Protein AF-A0A162MRD8-F1 (afdb_monomer)

Secondary structure (DSSP, 8-state):
--HHHHHHHHHS-S-EEEETTEEEETTEE-TT--HHHHHHHHHHSS--EEEETTEEEEE--EETTEE--S-B--SSSHHHHHHTT---

InterPro domains:
  IPR033463 Single cache domain 3 [PF17202] (30-83)

Structure (mmCIF, N/CA/C/O backbone):
data_AF-A0A162MRD8-F1
#
_entry.id   AF-A0A162MRD8-F1
#
loop_
_atom_site.group_PDB
_atom_site.id
_atom_site.type_symbol
_atom_site.label_atom_id
_atom_site.label_alt_id
_atom_site.label_comp_id
_atom_site.label_asym_id
_atom_site.label_entity_id
_atom_site.label_seq_id
_atom_site.pdbx_PDB_ins_code
_atom_site.Cartn_x
_atom_site.Cartn_y
_atom_site.Cartn_z
_atom_site.occupancy
_atom_site.B_iso_or_equiv
_atom_site.auth_seq_id
_atom_site.auth_comp_id
_atom_site.auth_asym_id
_atom_site.auth_atom_id
_atom_site.pdbx_PDB_model_num
ATOM 1 N N . MET A 1 1 ? -4.584 18.099 -4.426 1.00 54.41 1 MET A N 1
ATOM 2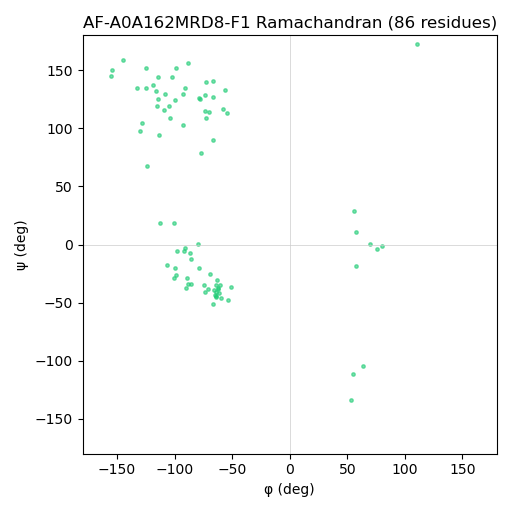 C CA . MET A 1 1 ? -3.629 17.000 -4.169 1.00 54.41 1 MET A CA 1
ATOM 3 C C . MET A 1 1 ? -4.214 16.120 -3.07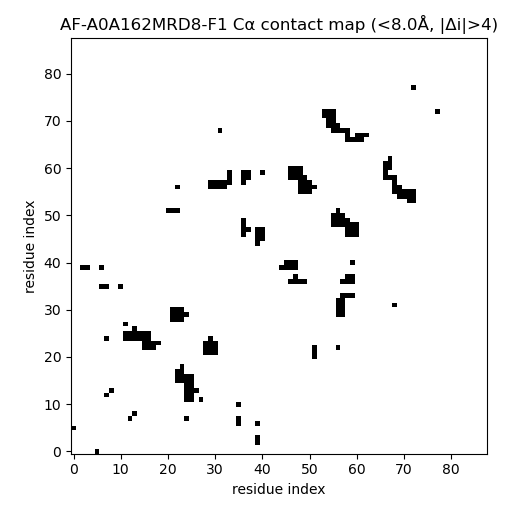5 1.00 54.41 1 MET A C 1
ATOM 5 O O . MET A 1 1 ? -4.941 16.640 -2.240 1.00 54.41 1 MET A O 1
ATOM 9 N N . SER A 1 2 ? -4.011 14.803 -3.135 1.00 78.94 2 SER A N 1
ATOM 10 C CA . SER A 1 2 ? -4.530 13.869 -2.124 1.00 78.94 2 SER A CA 1
ATOM 11 C C . SER A 1 2 ? -3.489 13.670 -1.022 1.00 78.94 2 SER A C 1
ATOM 13 O O . SER A 1 2 ? -2.328 13.417 -1.340 1.00 78.94 2 SER A O 1
ATOM 15 N N . LEU A 1 3 ? -3.910 13.715 0.248 1.00 81.00 3 LEU A N 1
ATOM 16 C CA . LEU A 1 3 ? -3.059 13.462 1.422 1.00 81.00 3 LEU A CA 1
ATOM 17 C C . LEU A 1 3 ? -2.281 12.141 1.306 1.00 81.00 3 LEU A C 1
ATOM 19 O O . LEU A 1 3 ? -1.130 12.053 1.723 1.00 81.00 3 LEU A O 1
ATOM 23 N N . ALA A 1 4 ? -2.898 11.116 0.714 1.00 81.50 4 ALA A N 1
ATOM 24 C CA . ALA A 1 4 ? -2.254 9.824 0.513 1.00 81.50 4 ALA A CA 1
ATOM 25 C C . ALA A 1 4 ? -1.020 9.924 -0.398 1.00 81.50 4 ALA A C 1
ATOM 27 O O . ALA A 1 4 ? -0.014 9.272 -0.131 1.00 81.50 4 ALA A O 1
ATOM 28 N N . ASN A 1 5 ? -1.080 10.757 -1.443 1.00 84.06 5 ASN A N 1
ATOM 29 C CA . ASN A 1 5 ? 0.049 10.939 -2.349 1.00 84.06 5 ASN A CA 1
ATOM 30 C C . ASN A 1 5 ? 1.164 11.767 -1.699 1.00 84.06 5 ASN A C 1
ATOM 32 O O . ASN A 1 5 ? 2.321 11.391 -1.803 1.00 84.06 5 ASN A O 1
ATOM 36 N N . GLU A 1 6 ? 0.823 12.826 -0.958 1.00 87.75 6 GLU A N 1
ATOM 37 C CA . GLU A 1 6 ? 1.817 13.623 -0.222 1.00 87.75 6 GLU A CA 1
ATOM 38 C C . GLU A 1 6 ? 2.562 12.791 0.830 1.00 87.75 6 GLU A C 1
ATOM 40 O O . GLU A 1 6 ? 3.781 12.885 0.952 1.00 87.75 6 GLU A O 1
ATOM 45 N N . LEU A 1 7 ? 1.848 11.935 1.567 1.00 87.19 7 LEU A N 1
ATOM 46 C CA . LEU A 1 7 ? 2.472 11.023 2.527 1.00 87.19 7 LEU A CA 1
ATOM 47 C C . LEU A 1 7 ? 3.354 9.984 1.838 1.00 87.19 7 LEU A C 1
ATOM 49 O O . LEU A 1 7 ? 4.432 9.679 2.342 1.00 87.19 7 LEU A O 1
ATOM 53 N N . ALA A 1 8 ? 2.926 9.462 0.688 1.00 87.38 8 ALA A N 1
ATOM 54 C CA . ALA A 1 8 ? 3.744 8.541 -0.084 1.00 87.38 8 ALA A CA 1
ATOM 55 C C . ALA A 1 8 ? 5.024 9.208 -0.595 1.00 87.38 8 ALA A C 1
ATOM 57 O O . ALA A 1 8 ? 6.091 8.631 -0.437 1.00 87.38 8 ALA A O 1
ATOM 58 N N . ASP A 1 9 ? 4.931 10.424 -1.134 1.00 90.00 9 ASP A N 1
ATOM 59 C CA . ASP A 1 9 ? 6.084 11.198 -1.604 1.00 90.00 9 ASP A CA 1
ATOM 60 C C . ASP A 1 9 ? 7.034 11.560 -0.449 1.00 90.00 9 ASP A C 1
ATOM 62 O O . ASP A 1 9 ? 8.253 11.565 -0.617 1.00 90.00 9 ASP A O 1
ATOM 66 N N . ASN A 1 10 ? 6.493 11.827 0.745 1.00 89.56 10 ASN A N 1
ATOM 67 C CA . ASN A 1 10 ? 7.288 12.116 1.937 1.00 89.56 10 ASN A CA 1
ATOM 68 C C . ASN A 1 10 ? 8.016 10.878 2.487 1.00 89.56 10 ASN A C 1
ATOM 70 O O . ASN A 1 10 ? 9.148 10.989 2.952 1.00 89.56 10 ASN A O 1
ATOM 74 N N . MET A 1 11 ? 7.368 9.711 2.458 1.00 86.88 11 MET A N 1
ATOM 75 C CA . MET A 1 11 ? 7.915 8.466 3.006 1.00 86.88 11 MET A CA 1
ATOM 76 C C . MET A 1 11 ? 8.815 7.715 2.022 1.00 86.88 11 MET A C 1
ATOM 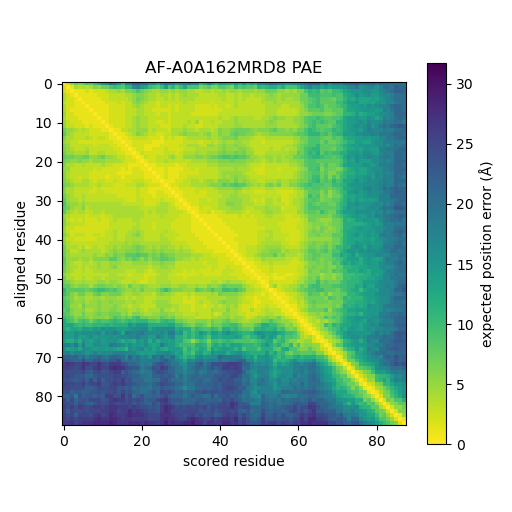78 O O . MET A 1 11 ? 9.768 7.062 2.445 1.00 86.88 11 MET A O 1
ATOM 82 N N . TYR A 1 12 ? 8.504 7.786 0.730 1.00 87.69 12 TYR A N 1
ATOM 83 C CA . TYR A 1 12 ? 9.159 7.027 -0.327 1.00 87.69 12 TYR A CA 1
ATOM 84 C C . TYR A 1 12 ? 9.560 7.978 -1.461 1.00 87.69 12 TYR A C 1
ATOM 86 O O . TYR A 1 12 ? 8.732 8.315 -2.313 1.00 87.69 12 TYR A O 1
ATOM 94 N N . PRO A 1 13 ? 10.825 8.430 -1.488 1.00 86.38 13 PRO A N 1
ATOM 95 C CA . PRO A 1 13 ? 11.311 9.268 -2.571 1.00 86.38 13 PRO A CA 1
ATOM 96 C C . PRO A 1 13 ? 11.343 8.489 -3.891 1.00 86.38 13 PRO A C 1
ATOM 98 O O . PRO A 1 13 ? 11.734 7.322 -3.934 1.00 86.38 13 PRO A O 1
ATOM 101 N N . GLY A 1 14 ? 10.976 9.168 -4.976 1.00 89.06 14 GLY A N 1
ATOM 102 C CA . GLY A 1 14 ? 10.912 8.608 -6.327 1.00 89.06 14 GLY A CA 1
ATOM 103 C C . GLY A 1 14 ? 9.481 8.473 -6.833 1.00 89.06 14 GLY A C 1
ATOM 104 O O . GLY A 1 14 ? 8.526 8.713 -6.102 1.00 89.06 14 GLY A O 1
ATOM 105 N N . ASP A 1 15 ? 9.317 8.120 -8.104 1.00 90.12 15 ASP A N 1
ATOM 106 C CA . ASP A 1 15 ? 8.003 8.049 -8.747 1.00 90.12 15 ASP A CA 1
ATOM 107 C C . ASP A 1 15 ? 7.339 6.683 -8.589 1.00 90.12 15 ASP A C 1
ATOM 109 O O . ASP A 1 15 ? 7.993 5.657 -8.374 1.00 90.12 15 ASP A O 1
ATOM 113 N N . TRP A 1 16 ? 6.009 6.677 -8.685 1.00 87.88 16 TRP A N 1
ATOM 114 C CA . TRP A 1 16 ? 5.242 5.440 -8.741 1.00 87.88 16 TRP A CA 1
ATOM 115 C C . TRP A 1 16 ? 5.558 4.711 -10.042 1.00 87.88 16 TRP A C 1
ATOM 117 O O . TRP A 1 16 ? 5.422 5.280 -11.124 1.00 87.88 16 TRP A O 1
ATOM 127 N N . HIS A 1 17 ? 5.938 3.444 -9.946 1.00 89.94 17 HIS A N 1
ATOM 128 C CA . HIS A 1 17 ? 6.111 2.591 -11.109 1.00 89.94 17 HIS A CA 1
ATOM 129 C C . HIS A 1 17 ? 5.695 1.158 -10.800 1.00 89.94 17 HIS A C 1
ATOM 131 O O . HIS A 1 17 ? 5.619 0.731 -9.647 1.00 89.94 17 HIS A O 1
ATOM 137 N N . ILE A 1 18 ? 5.393 0.417 -11.857 1.00 88.88 18 ILE A N 1
ATOM 138 C CA . ILE A 1 18 ? 4.955 -0.969 -11.766 1.00 88.88 18 ILE A CA 1
ATOM 139 C C . ILE A 1 18 ? 6.037 -1.825 -12.407 1.00 88.88 18 ILE A C 1
ATOM 141 O O . ILE A 1 18 ? 6.407 -1.603 -13.558 1.00 88.88 18 ILE A O 1
ATOM 145 N N . ASP A 1 19 ? 6.530 -2.800 -11.653 1.00 87.31 19 ASP A N 1
ATOM 146 C CA . ASP A 1 19 ? 7.499 -3.788 -12.111 1.00 87.31 19 ASP A CA 1
ATOM 147 C C . ASP A 1 19 ? 6.820 -5.164 -12.125 1.00 87.31 19 ASP A C 1
ATOM 149 O O . ASP A 1 19 ? 6.664 -5.830 -11.096 1.00 87.31 19 ASP A O 1
ATOM 153 N N . GLY A 1 20 ? 6.283 -5.534 -13.290 1.00 86.75 20 GLY A N 1
ATOM 154 C CA . GLY A 1 20 ? 5.437 -6.715 -13.450 1.00 86.75 20 GLY A CA 1
ATOM 155 C C . GLY A 1 20 ? 4.143 -6.606 -12.639 1.00 86.75 20 GLY A C 1
ATOM 156 O O . GLY A 1 20 ? 3.226 -5.891 -13.026 1.00 86.75 20 GLY A O 1
ATOM 157 N N . ASN A 1 21 ? 4.071 -7.327 -11.515 1.00 84.19 21 ASN A N 1
ATOM 158 C CA . ASN A 1 21 ? 2.911 -7.340 -10.611 1.00 84.19 21 ASN A CA 1
ATOM 159 C C . ASN A 1 21 ? 3.213 -6.699 -9.241 1.00 84.19 21 ASN A C 1
ATOM 161 O O . ASN A 1 21 ? 2.535 -6.968 -8.244 1.00 84.19 21 ASN A O 1
ATOM 165 N N . ILE A 1 22 ? 4.282 -5.902 -9.183 1.00 85.81 22 ILE A N 1
ATOM 166 C CA . ILE A 1 22 ? 4.779 -5.249 -7.977 1.00 85.81 22 ILE A CA 1
ATOM 167 C C . ILE A 1 22 ? 4.644 -3.739 -8.158 1.00 85.81 22 ILE A C 1
ATOM 169 O O . ILE A 1 22 ? 5.253 -3.154 -9.052 1.00 85.81 22 ILE A O 1
ATOM 173 N N . LEU A 1 23 ? 3.857 -3.109 -7.290 1.00 87.38 23 LEU A N 1
ATOM 174 C CA . LEU A 1 23 ? 3.787 -1.663 -7.166 1.00 87.38 23 LEU A CA 1
ATOM 175 C C . LEU A 1 23 ? 5.005 -1.178 -6.383 1.00 87.38 23 LEU A C 1
ATOM 177 O O . LEU A 1 23 ? 5.260 -1.630 -5.260 1.00 87.38 23 LEU A O 1
ATOM 181 N N . LYS A 1 24 ? 5.738 -0.242 -6.977 1.00 89.31 24 LYS A N 1
ATOM 182 C CA . LYS A 1 24 ? 6.903 0.398 -6.382 1.00 89.31 24 LYS A CA 1
ATOM 183 C C . LYS A 1 24 ? 6.751 1.915 -6.372 1.00 89.31 24 LYS A C 1
ATOM 185 O O . LYS A 1 24 ? 6.072 2.496 -7.220 1.00 89.31 24 LYS A O 1
ATOM 190 N N . LYS A 1 25 ? 7.393 2.553 -5.400 1.00 87.88 25 LYS A N 1
ATOM 191 C CA . LYS A 1 25 ? 7.519 4.008 -5.287 1.00 87.88 25 LYS A CA 1
ATOM 192 C C . LYS A 1 25 ? 8.997 4.332 -5.115 1.00 87.88 25 LYS A C 1
ATOM 194 O O . LYS A 1 25 ? 9.570 4.037 -4.068 1.00 87.88 25 LYS A O 1
ATOM 199 N N . GLY A 1 26 ? 9.626 4.831 -6.179 1.00 89.81 26 GLY A N 1
ATOM 200 C CA . GLY A 1 26 ? 11.084 4.779 -6.299 1.00 89.81 26 GLY A CA 1
ATOM 201 C C . GLY A 1 26 ? 11.573 3.343 -6.110 1.00 89.81 26 GLY A C 1
ATOM 202 O O . GLY A 1 26 ? 10.960 2.407 -6.613 1.00 89.81 26 GLY A O 1
ATOM 203 N N . ASP A 1 27 ? 12.607 3.138 -5.305 1.00 87.88 27 ASP A N 1
ATOM 204 C CA . ASP A 1 27 ? 13.160 1.798 -5.063 1.00 87.88 27 ASP A CA 1
ATOM 205 C C . ASP A 1 27 ? 12.365 0.961 -4.040 1.00 87.88 27 ASP A C 1
ATOM 207 O O . ASP A 1 27 ? 12.721 -0.184 -3.748 1.00 87.88 27 ASP A O 1
ATOM 211 N N . PHE A 1 28 ? 11.274 1.501 -3.484 1.00 86.81 28 PHE A N 1
ATOM 212 C CA . PHE A 1 28 ? 10.513 0.853 -2.418 1.00 86.81 28 PHE A CA 1
ATOM 213 C C . PHE A 1 28 ? 9.365 0.013 -2.959 1.00 86.81 28 PHE A C 1
ATOM 215 O O . PHE A 1 28 ? 8.522 0.496 -3.711 1.00 86.81 28 PHE A O 1
ATOM 222 N N . VAL A 1 29 ? 9.281 -1.237 -2.504 1.00 88.75 29 VAL A N 1
ATOM 223 C CA . VAL A 1 29 ? 8.141 -2.118 -2.770 1.00 88.75 29 VAL A CA 1
ATOM 224 C C . VAL A 1 29 ? 6.982 -1.758 -1.843 1.00 88.75 29 VAL A C 1
ATOM 226 O O . VAL A 1 29 ? 7.129 -1.709 -0.619 1.00 88.75 29 VAL A O 1
ATOM 229 N N . ILE A 1 30 ? 5.821 -1.508 -2.446 1.00 87.25 30 ILE A N 1
ATOM 230 C CA . ILE A 1 30 ? 4.591 -1.121 -1.747 1.00 87.25 30 ILE A CA 1
ATOM 231 C C . ILE A 1 30 ? 3.649 -2.313 -1.562 1.00 87.25 30 ILE A C 1
ATOM 233 O O . ILE A 1 30 ? 2.812 -2.307 -0.661 1.00 87.25 30 ILE A O 1
ATOM 237 N N . ASN A 1 31 ? 3.807 -3.370 -2.361 1.00 83.81 31 ASN A N 1
ATOM 238 C CA . ASN A 1 31 ? 3.087 -4.620 -2.137 1.00 83.81 31 ASN A CA 1
ATOM 239 C C . ASN A 1 31 ? 3.346 -5.167 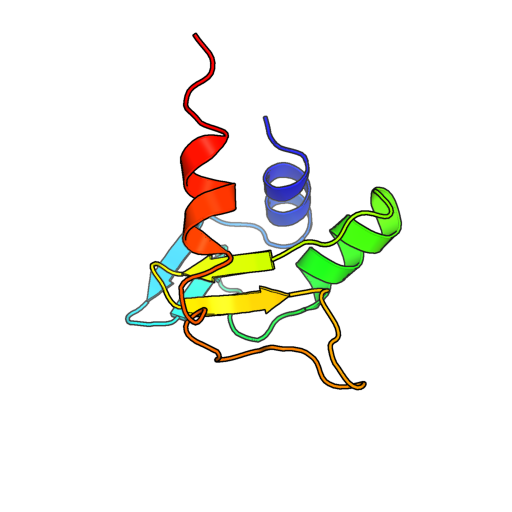-0.730 1.00 83.81 31 ASN A C 1
ATOM 241 O O . ASN A 1 31 ? 4.488 -5.211 -0.280 1.00 83.81 31 ASN A O 1
ATOM 245 N N . ASP A 1 32 ? 2.266 -5.555 -0.050 1.00 79.50 32 ASP A N 1
ATOM 246 C CA . ASP A 1 32 ? 2.230 -6.034 1.335 1.00 79.50 32 ASP A CA 1
ATOM 247 C C . ASP A 1 32 ? 2.810 -5.040 2.365 1.00 79.50 32 ASP A C 1
ATOM 249 O O . ASP A 1 32 ? 2.969 -5.361 3.548 1.00 79.50 32 ASP A O 1
ATOM 253 N N . ASN A 1 33 ? 3.076 -3.797 1.946 1.00 81.50 33 ASN A N 1
ATOM 254 C CA . ASN A 1 33 ? 3.617 -2.748 2.792 1.00 81.50 33 ASN A CA 1
ATOM 255 C C . ASN A 1 33 ? 2.491 -1.917 3.407 1.00 81.50 33 ASN A C 1
ATOM 257 O O . ASN A 1 33 ? 1.886 -1.040 2.789 1.00 81.50 33 ASN A O 1
ATOM 261 N N . HIS A 1 34 ? 2.236 -2.189 4.677 1.00 81.94 34 HIS A N 1
ATOM 262 C CA . HIS A 1 34 ? 1.149 -1.587 5.433 1.00 81.94 34 HIS A CA 1
ATOM 263 C C . HIS A 1 34 ? 1.498 -0.255 6.090 1.00 81.94 34 HIS A C 1
ATOM 265 O O . HIS A 1 34 ? 0.607 0.407 6.615 1.00 81.94 34 HIS A O 1
ATOM 271 N N . ILE A 1 35 ? 2.764 0.165 6.044 1.00 85.31 35 ILE A N 1
ATOM 272 C CA . ILE A 1 35 ? 3.239 1.334 6.790 1.00 85.31 35 ILE A CA 1
ATOM 273 C C . ILE A 1 35 ? 2.548 2.609 6.293 1.00 85.31 35 ILE A C 1
ATOM 275 O O . ILE A 1 35 ? 2.085 3.411 7.101 1.00 85.31 35 ILE A O 1
ATOM 279 N N . LEU A 1 36 ? 2.435 2.790 4.975 1.00 85.56 36 LEU A N 1
ATOM 280 C CA . LEU A 1 36 ? 1.777 3.960 4.389 1.00 85.56 36 LEU A CA 1
ATOM 281 C C . LEU A 1 36 ? 0.264 3.998 4.679 1.00 85.56 36 LEU A C 1
ATOM 283 O O . LEU A 1 36 ? -0.192 5.012 5.212 1.00 85.56 36 LEU A O 1
ATOM 287 N N . PRO A 1 37 ? -0.516 2.928 4.416 1.00 85.44 37 PRO A N 1
ATOM 288 C CA . PRO A 1 37 ? -1.914 2.870 4.835 1.00 85.44 37 PRO A CA 1
ATOM 289 C C . PRO A 1 37 ? -2.092 3.136 6.335 1.00 85.44 37 PRO A C 1
ATOM 291 O O . PRO A 1 37 ? -2.916 3.969 6.713 1.00 85.44 37 PRO A O 1
ATOM 294 N N . ASP A 1 38 ? -1.302 2.484 7.195 1.00 84.88 38 ASP A N 1
ATOM 295 C CA . ASP A 1 38 ? -1.398 2.634 8.652 1.00 84.88 38 ASP A CA 1
ATOM 296 C C . ASP A 1 38 ? -1.094 4.070 9.085 1.00 84.88 38 ASP A C 1
ATOM 298 O O . ASP A 1 38 ? -1.755 4.610 9.975 1.00 84.88 38 ASP A O 1
ATOM 302 N N . ARG A 1 39 ? -0.133 4.728 8.426 1.00 86.44 39 ARG A N 1
ATOM 303 C CA . ARG A 1 39 ? 0.180 6.135 8.675 1.00 86.44 39 ARG A CA 1
ATOM 304 C C . ARG A 1 39 ? -0.983 7.041 8.290 1.00 86.44 39 ARG A C 1
ATOM 306 O O . ARG A 1 39 ? -1.328 7.928 9.068 1.00 86.44 39 ARG A O 1
ATOM 313 N N . ILE A 1 40 ? -1.619 6.793 7.145 1.00 85.50 40 ILE A N 1
ATOM 314 C CA . ILE A 1 40 ? -2.818 7.522 6.714 1.00 85.50 40 ILE A CA 1
ATOM 315 C C . ILE A 1 40 ? -3.941 7.338 7.740 1.00 85.50 40 ILE A C 1
ATOM 317 O O . ILE A 1 40 ? -4.538 8.328 8.165 1.00 85.50 40 ILE A O 1
ATOM 321 N N . LYS A 1 41 ? -4.188 6.110 8.211 1.00 85.31 41 LYS A N 1
ATOM 322 C CA . LYS A 1 41 ? -5.195 5.834 9.247 1.00 85.31 41 LYS A CA 1
ATOM 323 C C . LYS A 1 41 ? -4.866 6.493 10.577 1.00 85.31 41 LYS A C 1
ATOM 325 O O . LYS A 1 41 ? -5.748 7.066 11.204 1.00 85.31 41 LYS A O 1
ATOM 330 N N . SER A 1 42 ? -3.604 6.485 10.993 1.00 85.75 42 SER A N 1
ATOM 331 C CA . SER A 1 42 ? -3.176 7.161 12.220 1.00 85.75 42 SER A CA 1
ATOM 332 C C . SER A 1 42 ? -3.374 8.677 12.158 1.00 85.75 42 SER A C 1
ATOM 334 O O . SER A 1 42 ? -3.575 9.292 13.201 1.00 85.75 42 SER A O 1
ATOM 336 N N . LEU A 1 43 ? -3.280 9.282 10.971 1.00 84.38 43 LEU A N 1
ATOM 337 C CA . LEU A 1 43 ? -3.421 10.729 10.789 1.00 84.38 43 LEU A CA 1
ATOM 338 C C . LEU A 1 43 ? -4.871 11.160 10.561 1.00 84.38 43 LEU A C 1
ATOM 340 O O . LEU A 1 43 ? -5.260 12.243 10.983 1.00 84.38 43 LEU A O 1
ATOM 344 N N . THR A 1 44 ? -5.665 10.328 9.888 1.00 82.75 44 THR A N 1
ATOM 345 C CA . THR A 1 44 ? -7.030 10.679 9.463 1.00 82.75 44 THR A CA 1
ATOM 346 C C . THR A 1 44 ? -8.124 9.989 10.271 1.00 82.75 44 THR A C 1
ATOM 348 O O . THR A 1 44 ? -9.277 10.401 10.208 1.00 82.75 44 THR A O 1
ATOM 351 N N . GLY A 1 45 ? -7.794 8.914 10.989 1.00 81.81 45 GLY A N 1
ATOM 352 C CA . GLY A 1 45 ? -8.763 7.998 11.592 1.00 81.81 45 GLY A CA 1
ATOM 353 C C . GLY A 1 45 ? -9.534 7.144 10.578 1.00 81.81 45 GLY A C 1
ATOM 354 O O . GLY A 1 45 ? -10.378 6.352 10.986 1.00 81.81 45 GLY A O 1
ATOM 355 N N . MET A 1 46 ? -9.266 7.288 9.275 1.00 79.31 46 MET A N 1
ATOM 356 C CA . MET A 1 46 ? -9.984 6.590 8.207 1.00 79.31 46 MET A CA 1
ATOM 357 C C . MET A 1 46 ? -9.224 5.360 7.726 1.00 79.31 46 MET A C 1
ATOM 359 O O . MET A 1 46 ? -7.994 5.318 7.746 1.00 79.31 46 MET A O 1
ATOM 363 N N . ASP A 1 47 ? -9.961 4.369 7.238 1.00 81.44 47 ASP A N 1
ATOM 364 C CA . ASP A 1 47 ? -9.347 3.221 6.590 1.00 81.44 47 ASP A CA 1
ATOM 365 C C . ASP A 1 47 ? -8.789 3.569 5.207 1.00 81.44 47 ASP A C 1
ATOM 367 O O . ASP A 1 47 ? -9.403 4.290 4.420 1.00 81.44 47 ASP A O 1
ATOM 371 N N . CYS A 1 48 ? -7.614 3.022 4.903 1.00 82.25 48 CYS A N 1
ATOM 372 C CA . CYS A 1 48 ? -6.907 3.218 3.649 1.00 82.25 48 CYS A CA 1
ATOM 373 C C . CYS A 1 48 ? -6.608 1.866 2.999 1.00 82.25 48 CYS A C 1
ATOM 375 O O . CYS A 1 48 ? -6.151 0.931 3.657 1.00 82.25 48 CYS A O 1
ATOM 377 N N . SER A 1 49 ? -6.856 1.766 1.694 1.00 81.88 49 SER A N 1
ATOM 378 C CA . SER A 1 49 ? -6.512 0.600 0.880 1.00 81.88 49 SER A CA 1
ATOM 379 C C . SER A 1 49 ? -5.830 1.052 -0.405 1.00 81.88 49 SER A C 1
ATOM 381 O O . SER A 1 49 ? -6.293 1.980 -1.063 1.00 81.88 49 SER A O 1
ATOM 383 N N . ILE A 1 50 ? -4.737 0.383 -0.754 1.00 83.44 50 ILE A N 1
ATOM 384 C CA . ILE A 1 50 ? -3.963 0.600 -1.971 1.00 83.44 50 ILE A CA 1
ATOM 385 C C . ILE A 1 50 ? -4.205 -0.597 -2.883 1.00 83.44 50 ILE A C 1
ATOM 387 O O . ILE A 1 50 ? -4.070 -1.753 -2.468 1.00 83.44 50 ILE A O 1
ATOM 391 N N . PHE A 1 51 ? -4.554 -0.306 -4.130 1.00 82.50 51 PHE A N 1
ATOM 392 C CA . PHE A 1 51 ? -4.825 -1.300 -5.157 1.00 82.50 51 PHE A CA 1
ATOM 393 C C . PHE A 1 51 ? -3.840 -1.128 -6.309 1.00 82.50 51 PHE A C 1
ATOM 395 O O . PHE A 1 51 ? -3.565 -0.011 -6.743 1.00 82.50 51 PHE A O 1
ATOM 402 N N . LEU A 1 52 ? -3.325 -2.248 -6.803 1.00 82.25 52 LEU A N 1
ATOM 403 C CA . LEU A 1 52 ? -2.652 -2.342 -8.086 1.00 82.25 52 LEU A CA 1
ATOM 404 C C . LEU A 1 52 ? -3.634 -3.015 -9.042 1.00 82.25 52 LEU A C 1
ATOM 406 O O . LEU A 1 52 ? -3.908 -4.204 -8.900 1.00 82.25 52 LEU A O 1
ATOM 410 N N . MET A 1 53 ? -4.173 -2.245 -9.989 1.00 79.12 53 MET A N 1
ATOM 411 C CA . MET A 1 53 ? -5.264 -2.689 -10.863 1.00 79.12 53 MET A CA 1
ATOM 412 C C . MET A 1 53 ? -6.474 -3.181 -10.043 1.00 79.12 53 MET A C 1
ATOM 414 O O . MET A 1 53 ? -7.124 -2.384 -9.372 1.00 79.12 53 MET A O 1
ATOM 418 N N . ASP A 1 54 ? -6.764 -4.478 -10.077 1.00 75.31 54 ASP A N 1
ATOM 419 C CA . ASP A 1 54 ? -7.850 -5.161 -9.370 1.00 75.31 54 ASP A CA 1
ATOM 420 C C . ASP A 1 54 ? -7.395 -5.836 -8.062 1.00 75.31 54 ASP A C 1
ATOM 422 O O . ASP A 1 54 ? -8.214 -6.345 -7.290 1.00 75.31 54 ASP A O 1
ATOM 426 N N . LYS A 1 55 ? -6.088 -5.836 -7.783 1.00 75.44 55 LYS A N 1
ATOM 427 C CA . LYS A 1 55 ? -5.509 -6.509 -6.625 1.00 75.44 55 LYS A CA 1
ATOM 428 C C . LYS A 1 55 ? -5.233 -5.522 -5.502 1.00 75.44 55 LYS A C 1
ATOM 430 O O . LYS A 1 55 ? -4.471 -4.568 -5.651 1.00 75.44 55 LYS A O 1
ATOM 435 N N . ARG A 1 56 ? -5.792 -5.795 -4.325 1.00 80.25 56 ARG A N 1
ATOM 436 C CA . ARG A 1 56 ? -5.449 -5.070 -3.100 1.00 80.25 56 ARG A CA 1
ATOM 437 C C . ARG A 1 56 ? -4.028 -5.438 -2.673 1.00 80.25 56 ARG A C 1
ATOM 439 O O . ARG A 1 56 ? -3.764 -6.592 -2.330 1.00 80.25 56 ARG A O 1
ATOM 446 N N . VAL A 1 57 ? -3.125 -4.461 -2.713 1.00 82.81 57 VAL A N 1
ATOM 447 C CA . VAL A 1 57 ? -1.702 -4.651 -2.397 1.00 82.81 57 VAL A CA 1
ATOM 448 C C . VAL A 1 57 ? -1.349 -4.234 -0.974 1.00 82.81 57 VAL A C 1
ATOM 450 O O . VAL A 1 57 ? -0.413 -4.792 -0.418 1.00 82.81 57 VAL A O 1
ATOM 453 N N . ALA A 1 58 ? -2.096 -3.311 -0.360 1.00 81.94 58 ALA A N 1
ATOM 454 C CA . ALA A 1 58 ? -1.923 -2.952 1.049 1.00 81.94 58 ALA A CA 1
ATOM 455 C C . ALA A 1 58 ? -3.218 -2.373 1.639 1.00 81.94 58 ALA A C 1
ATOM 457 O O . ALA A 1 58 ? -3.956 -1.679 0.941 1.00 81.94 58 ALA A O 1
ATOM 458 N N . THR A 1 59 ? -3.521 -2.637 2.915 1.00 82.56 59 THR A N 1
ATOM 459 C CA . THR A 1 59 ? -4.732 -2.096 3.564 1.00 82.56 59 THR A CA 1
ATOM 460 C C . THR A 1 59 ? -4.624 -1.957 5.083 1.00 82.56 59 THR A C 1
ATOM 462 O O . THR A 1 59 ? -3.955 -2.739 5.758 1.00 82.56 59 THR A O 1
ATOM 465 N N . THR A 1 60 ? -5.334 -0.981 5.643 1.00 80.38 60 THR A N 1
ATOM 466 C CA . THR A 1 60 ? -5.573 -0.872 7.092 1.00 80.38 60 THR A CA 1
ATOM 467 C C . THR A 1 60 ? -6.846 -1.561 7.557 1.00 80.38 60 THR A C 1
ATOM 469 O O . THR A 1 60 ? -7.130 -1.573 8.759 1.00 80.38 60 THR A O 1
ATOM 472 N N . VAL A 1 61 ? -7.638 -2.078 6.616 1.00 76.69 61 VAL A N 1
ATOM 473 C CA . VAL A 1 61 ? -8.879 -2.784 6.910 1.00 76.69 61 VAL A CA 1
ATOM 474 C C . VAL A 1 61 ? -8.518 -4.157 7.467 1.00 76.69 61 VAL A C 1
ATOM 476 O O . VAL A 1 61 ? -7.916 -4.992 6.785 1.00 76.69 61 VAL A O 1
ATOM 479 N N . ILE A 1 62 ? -8.877 -4.366 8.730 1.00 70.56 62 ILE A N 1
ATOM 480 C CA . ILE A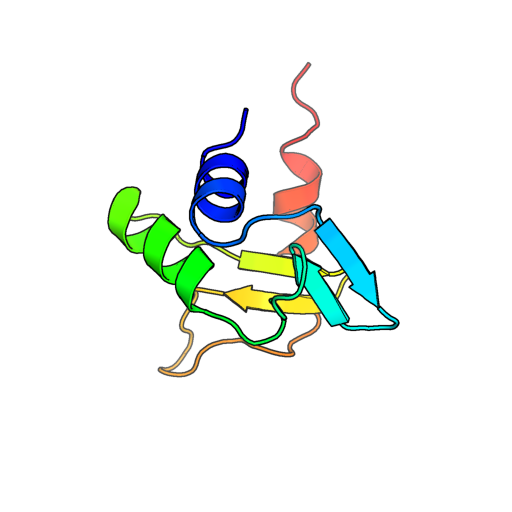 1 62 ? -8.732 -5.635 9.438 1.00 70.56 62 ILE A CA 1
ATOM 481 C C . ILE A 1 62 ? -10.128 -6.243 9.532 1.00 70.56 62 ILE A C 1
ATOM 483 O O . ILE A 1 62 ? -11.019 -5.651 10.138 1.00 70.56 62 ILE A O 1
ATOM 487 N N . GLU A 1 63 ? -10.312 -7.424 8.953 1.00 65.50 63 GLU A N 1
ATOM 488 C CA . GLU A 1 63 ? -11.541 -8.211 9.078 1.00 65.50 63 GLU A CA 1
ATOM 489 C C . GLU A 1 63 ? -11.205 -9.513 9.802 1.00 65.50 63 GLU A C 1
ATOM 491 O O . GLU A 1 63 ? -10.234 -10.184 9.465 1.00 65.50 63 GLU A O 1
ATOM 496 N N . ASN A 1 64 ? -11.994 -9.881 10.814 1.00 58.12 64 ASN A N 1
ATOM 497 C CA . ASN A 1 64 ? -11.777 -11.092 11.622 1.00 58.12 64 ASN A CA 1
ATOM 498 C C . ASN A 1 64 ? -10.385 -11.195 12.280 1.00 58.12 64 ASN A C 1
ATOM 500 O O . ASN A 1 64 ? -9.890 -12.290 12.520 1.00 58.12 64 ASN A O 1
ATOM 504 N N . GLY A 1 65 ? -9.753 -10.059 12.590 1.00 64.06 65 GLY A N 1
ATOM 505 C CA . GLY A 1 65 ? -8.424 -10.029 13.210 1.00 64.06 65 GLY A CA 1
ATOM 506 C C . GLY A 1 65 ? -7.262 -10.235 12.233 1.00 64.06 65 GLY A C 1
ATOM 507 O O . GLY A 1 65 ? -6.112 -10.134 12.652 1.00 64.06 65 GLY A O 1
ATOM 508 N N . GLU A 1 66 ? -7.537 -10.438 10.941 1.00 61.34 66 GLU A N 1
ATOM 509 C CA . GLU A 1 66 ? -6.525 -10.564 9.893 1.00 61.34 66 GLU A CA 1
ATOM 510 C C . GLU A 1 66 ? -6.610 -9.402 8.891 1.00 61.34 66 GLU A C 1
ATOM 512 O O . GLU A 1 66 ? -7.682 -8.880 8.568 1.00 61.34 66 GLU A O 1
ATOM 517 N N . ARG A 1 67 ? -5.452 -8.959 8.386 1.00 65.12 67 ARG A N 1
ATOM 518 C CA . ARG A 1 67 ? -5.400 -7.964 7.308 1.00 65.12 67 ARG A CA 1
ATOM 519 C C . ARG A 1 67 ? -5.806 -8.634 5.997 1.00 65.12 67 ARG A C 1
ATOM 521 O O . ARG A 1 67 ? -5.226 -9.645 5.612 1.00 6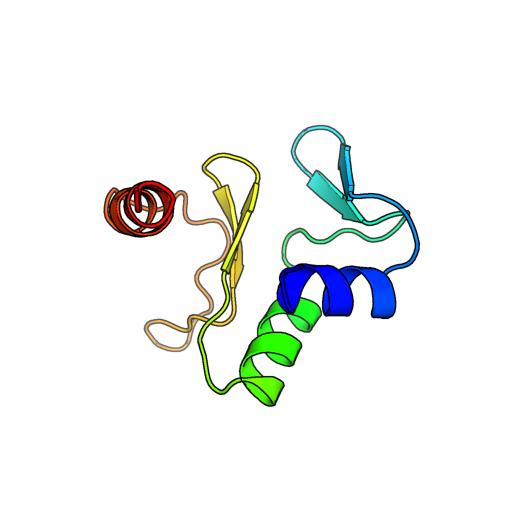5.12 67 ARG A O 1
ATOM 528 N N . LYS A 1 68 ? -6.755 -8.040 5.273 1.00 63.16 68 LYS A N 1
ATOM 529 C CA . LYS A 1 68 ? -7.165 -8.504 3.937 1.00 63.16 68 LYS A CA 1
ATOM 530 C C . LYS A 1 68 ? -6.137 -8.080 2.882 1.00 63.16 68 LYS A C 1
ATOM 532 O O . LYS A 1 68 ? -6.342 -7.096 2.177 1.00 63.16 68 LYS A O 1
ATOM 537 N N . ILE A 1 69 ? -5.026 -8.806 2.794 1.00 55.97 69 ILE A N 1
ATOM 538 C CA . ILE A 1 69 ? -4.032 -8.697 1.714 1.00 55.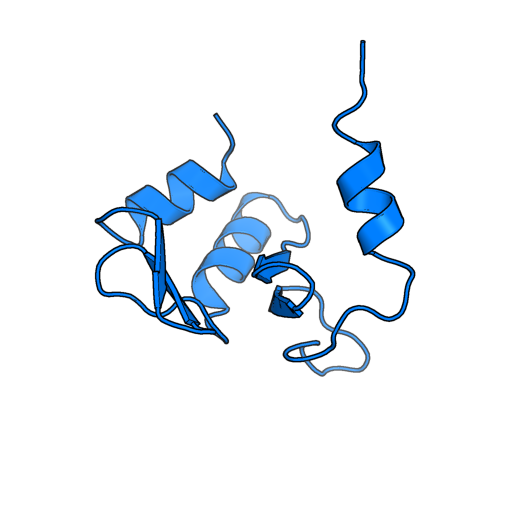97 69 ILE A CA 1
ATOM 539 C C . ILE A 1 69 ? -4.187 -9.837 0.714 1.00 55.97 69 ILE A C 1
ATOM 541 O O . ILE A 1 69 ? -4.550 -10.951 1.076 1.00 55.97 69 ILE A O 1
ATOM 545 N N . GLY A 1 70 ? -3.952 -9.554 -0.569 1.00 47.31 70 GLY A N 1
ATOM 54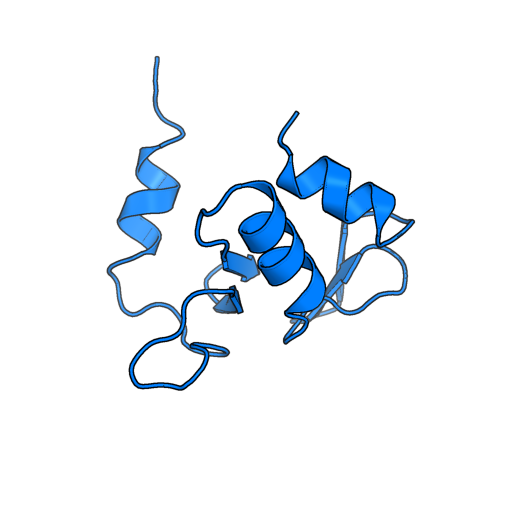6 C CA . GLY A 1 70 ? -4.011 -10.567 -1.626 1.00 47.31 70 GLY A CA 1
ATOM 547 C C . GLY A 1 70 ? -5.419 -11.003 -2.049 1.00 47.31 70 GLY A C 1
ATOM 548 O O . GLY A 1 70 ? -5.546 -11.740 -3.023 1.00 47.31 70 GLY A O 1
ATOM 549 N N . THR A 1 71 ? -6.477 -10.522 -1.397 1.00 47.88 71 THR A N 1
ATOM 550 C CA . THR A 1 71 ? -7.848 -10.661 -1.897 1.00 47.88 71 THR A CA 1
ATOM 551 C C . THR A 1 71 ? -8.059 -9.726 -3.087 1.00 47.88 71 THR A C 1
ATOM 553 O O . THR A 1 71 ? -8.122 -8.508 -2.913 1.00 47.88 71 THR A O 1
ATOM 556 N N . THR A 1 72 ? -8.176 -10.295 -4.292 1.00 46.31 72 THR A N 1
ATOM 557 C CA . THR A 1 72 ? -8.910 -9.672 -5.404 1.00 46.31 72 THR A CA 1
ATOM 558 C C . THR A 1 72 ? -10.294 -9.383 -4.856 1.00 46.31 72 THR A C 1
ATOM 560 O O . THR A 1 72 ? -10.979 -10.310 -4.420 1.00 46.31 72 THR A O 1
ATOM 563 N N . ASP A 1 73 ? -10.649 -8.112 -4.721 1.00 46.16 73 ASP A N 1
ATOM 564 C CA . ASP A 1 73 ? -11.874 -7.755 -4.025 1.00 46.16 73 ASP A CA 1
ATOM 565 C C . ASP A 1 73 ? -13.056 -8.431 -4.716 1.00 46.16 73 ASP A C 1
ATOM 567 O O . ASP A 1 73 ? -13.328 -8.200 -5.896 1.00 46.16 73 ASP A O 1
ATOM 571 N N . ALA A 1 74 ? -13.725 -9.316 -3.981 1.00 44.16 74 ALA A N 1
ATOM 572 C CA . ALA A 1 74 ? -14.931 -9.979 -4.423 1.00 44.16 74 ALA A CA 1
ATOM 573 C C . ALA A 1 74 ? -16.027 -8.914 -4.544 1.00 44.16 74 ALA A C 1
ATOM 575 O O . ALA A 1 74 ? -16.721 -8.608 -3.583 1.00 44.16 74 ALA A O 1
ATOM 576 N N . GLN A 1 75 ? -16.124 -8.325 -5.736 1.00 41.28 75 GLN A N 1
ATOM 577 C CA . GLN A 1 75 ? -17.224 -7.533 -6.295 1.00 41.28 75 GLN A CA 1
ATOM 578 C C . GLN A 1 75 ? -17.702 -6.268 -5.550 1.00 41.28 75 GLN A C 1
ATOM 580 O O . GLN A 1 75 ? -18.320 -5.433 -6.195 1.00 41.28 75 GLN A O 1
ATOM 585 N N . ASN A 1 76 ? -17.416 -6.049 -4.262 1.00 42.81 76 ASN A N 1
ATOM 586 C CA . ASN A 1 76 ? -18.132 -5.029 -3.478 1.00 42.81 76 ASN A CA 1
ATOM 587 C C . ASN A 1 76 ? -17.374 -3.694 -3.294 1.00 42.81 76 ASN A C 1
ATOM 589 O O . ASN A 1 76 ? -17.986 -2.633 -3.194 1.00 42.81 76 ASN A O 1
ATOM 593 N N . VAL A 1 77 ? -16.035 -3.693 -3.285 1.00 48.31 77 VAL A N 1
ATOM 594 C CA . VAL A 1 77 ? -15.252 -2.454 -3.046 1.00 48.31 77 VAL A CA 1
ATOM 595 C C . VAL A 1 77 ? -14.953 -1.686 -4.335 1.00 48.31 77 VAL A C 1
ATOM 597 O O . VAL A 1 77 ? -14.898 -0.453 -4.320 1.00 48.31 77 VAL A O 1
ATOM 600 N N . VAL A 1 78 ? -14.852 -2.387 -5.470 1.00 46.22 78 VAL A N 1
ATOM 601 C CA . VAL A 1 78 ? -14.634 -1.770 -6.793 1.00 46.22 78 VAL A CA 1
ATOM 602 C C . VAL A 1 78 ? -15.782 -0.817 -7.150 1.00 46.22 78 VAL A C 1
ATOM 604 O O . VAL A 1 78 ? -15.553 0.257 -7.703 1.00 46.22 78 VAL A O 1
ATOM 607 N N . ASP A 1 79 ? -17.008 -1.144 -6.737 1.00 39.72 79 ASP A N 1
ATOM 608 C CA . ASP A 1 79 ? -18.191 -0.321 -6.993 1.00 39.72 79 ASP A CA 1
ATOM 609 C C . ASP A 1 79 ? -18.207 1.005 -6.209 1.00 39.72 79 ASP A C 1
ATOM 611 O O . ASP A 1 79 ? -18.828 1.973 -6.650 1.00 39.72 79 ASP A O 1
ATOM 615 N N . THR A 1 80 ? -17.515 1.088 -5.065 1.00 47.62 80 THR A N 1
ATOM 616 C CA . THR A 1 80 ? -17.531 2.297 -4.218 1.00 47.62 80 THR A CA 1
ATOM 617 C C . THR A 1 80 ? -16.427 3.282 -4.602 1.00 47.62 80 THR A C 1
ATOM 619 O O . THR A 1 80 ? -16.665 4.489 -4.629 1.00 47.62 80 THR A O 1
ATOM 622 N N . VAL A 1 81 ? -15.238 2.792 -4.971 1.00 48.81 81 VAL A N 1
ATOM 623 C CA . VAL A 1 81 ? -14.113 3.659 -5.370 1.00 48.81 81 VAL A CA 1
ATOM 624 C C . VAL A 1 81 ? -14.334 4.252 -6.768 1.00 48.81 81 VAL A C 1
ATOM 626 O O . VAL A 1 81 ? -14.031 5.421 -6.987 1.00 48.81 81 VAL A O 1
ATOM 629 N N . ILE A 1 82 ? -14.953 3.507 -7.692 1.00 43.78 82 ILE A N 1
ATOM 630 C CA . ILE A 1 82 ? -15.201 3.978 -9.069 1.00 43.78 82 ILE A CA 1
ATOM 631 C C . ILE A 1 82 ? -16.407 4.936 -9.166 1.00 43.78 82 ILE A C 1
ATOM 633 O O . ILE A 1 82 ? -16.491 5.729 -10.104 1.00 43.78 82 ILE A O 1
ATOM 637 N N . LYS A 1 83 ? -17.330 4.952 -8.192 1.00 37.56 83 LYS A N 1
ATOM 638 C CA . LYS A 1 83 ? -18.485 5.878 -8.210 1.00 37.56 83 LYS A CA 1
ATOM 639 C C . LYS A 1 83 ? -18.207 7.259 -7.611 1.00 37.56 83 LYS A C 1
ATOM 641 O O . LYS A 1 83 ? -19.017 8.161 -7.813 1.00 37.56 83 LYS A O 1
ATOM 646 N N . LEU A 1 84 ? -17.087 7.458 -6.914 1.00 38.91 84 LEU A N 1
ATOM 647 C CA . LEU A 1 84 ? -16.760 8.747 -6.289 1.00 38.91 84 LEU A CA 1
ATOM 648 C C . LEU A 1 84 ? -15.937 9.706 -7.165 1.00 38.91 84 LEU A C 1
ATOM 650 O O . LEU A 1 84 ? -15.775 10.855 -6.766 1.00 38.91 84 LEU A O 1
ATOM 654 N N . ASP A 1 85 ? -15.527 9.295 -8.370 1.00 42.75 85 ASP A N 1
ATOM 655 C CA . ASP A 1 85 ? -14.873 10.164 -9.372 1.00 42.75 85 ASP A CA 1
ATOM 656 C C . ASP A 1 85 ? -15.836 10.644 -10.482 1.00 42.75 85 ASP A C 1
ATOM 658 O O . ASP A 1 85 ? -15.446 11.071 -11.564 1.00 42.75 85 ASP A O 1
ATOM 662 N N . ARG A 1 86 ? -17.148 10.574 -10.226 1.00 42.16 86 ARG A N 1
ATOM 663 C CA . ARG A 1 86 ? -18.173 11.245 -11.039 1.00 42.16 86 ARG A CA 1
ATOM 664 C C . ARG A 1 86 ? -19.034 12.145 -10.164 1.00 42.16 86 ARG A C 1
ATOM 666 O O . ARG A 1 86 ? -20.218 11.888 -9.954 1.00 42.16 86 ARG A O 1
ATOM 673 N N . ARG A 1 87 ? -18.440 13.217 -9.644 1.00 41.81 87 ARG A N 1
ATOM 674 C CA . ARG A 1 87 ? -19.201 14.414 -9.271 1.00 41.81 87 ARG A CA 1
ATOM 675 C C . ARG A 1 87 ? -18.862 15.517 -10.269 1.00 41.81 87 ARG A C 1
ATOM 677 O O . ARG A 1 87 ? -17.702 15.893 -10.371 1.00 41.81 87 ARG A O 1
ATOM 684 N N . ASN A 1 88 ? -19.912 15.892 -11.005 1.00 37.53 88 ASN A N 1
ATOM 685 C CA . ASN A 1 88 ? -20.114 17.062 -11.867 1.00 37.53 88 ASN A CA 1
ATOM 686 C C . ASN A 1 88 ? -19.102 18.199 -11.738 1.00 37.53 88 ASN A C 1
ATOM 688 O O . AS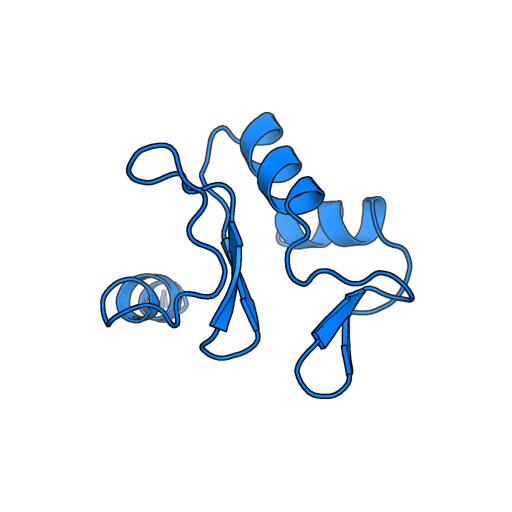N A 1 88 ? -18.896 18.664 -10.595 1.00 37.53 88 ASN A O 1
#

Sequence (88 aa):
MSLANELADNMYPGDWHIDGNILKKGDFVINDNHILPDRIKSLTGMDCSIFLMDKRVATTVIENGERKIGTTDAQNVVDTVIKLDRRN

Organism: NCBI:txid520767

pLDDT: mean 73.41, std 17.37, range [37.53, 90.12]

Foldseek 3Di:
DDPLVVLCCVVAPAPWDDDPPFIDHVVRTQFQPAPSQVVVCVVPVDKDWDDDPQATRYIPDADPNHGPHGDSPPPDVVVVVVVVVDDD

Radius of gyration: 13.23 Å; Cα contacts (8 Å, |Δi|>4): 119; chains: 1; bounding box: 33×28×27 Å

Mean predicted aligned error: 9.72 Å

Solvent-accessible surface area (backbone atoms only — not comparable to full-atom values): 5323 Å² total; per-residue (Å²): 136,56,71,70,56,56,52,45,52,72,77,30,64,61,58,80,45,72,60,90,94,38,47,24,28,37,94,40,71,42,54,76,38,42,66,64,28,43,49,50,23,73,73,67,76,44,81,31,74,43,63,58,88,71,35,32,31,23,40,50,52,63,56,97,90,39,66,66,59,74,49,56,63,81,77,63,60,67,61,59,66,67,58,69,81,70,73,132